Protein AF-A0A3P3Y0Z4-F1 (afdb_monomer)

pLDDT: mean 72.6, std 23.34, range [34.19, 98.25]

Secondary structure (DSSP, 8-state):
-------PPPPPTHHHHHHTTTSSS---------------------GGGHHHHHHHHHHHHHT---SSHHHHHHHHHHHHHHHHHHHHHHHTT-S------TTTTS-HHHHHHTT-----GGGSS--

Foldseek 3Di:
DDDDDDDDDDDDPVVVVVVVVPVPDDDDDDDDDDDPCPDPPPPPCPPVCPLVVVVVVVCVVLVHDDPDPVLVVLLSVQLVVLVVVQVVVVVVVDPDHDDDDNCSSDDPVRVVVVVPDDPPPPPPPDD

Sequence (127 aa):
MTVGLQARRVVPAATLVFVAVLVCAMAGVDAVAGVEAESYVMPVVDTDNAREVQFQAWMSEHGKGYPTVDEYHKRLRIFSDNVDYIERTNAAGGPTRVKLNKYADLTLGEFKAANFRMPDHRRHKQA

Radius of gyration: 29.24 Å; Cα contacts (8 Å, |Δi|>4): 39; chains: 1; bounding box: 37×31×110 Å

Nearest PDB structures (foldseek):
  3f75-assembly1_P  TM=9.514E-01  e=2.351E-04  Toxoplasma gondii RH
  4qrv-assembly1_A  TM=9.053E-01  e=2.248E-03  Carica papaya
  4qrg-assembly2_B  TM=8.369E-01  e=1.258E-03  Carica papaya
  4qrg-assembly1_A  TM=8.868E-01  e=2.728E-03  Carica papaya
  1pci-assembly1_A  TM=9.456E-01  e=8.168E-03  Carica papaya

Mean predicted aligned error: 17.46 Å

Structure (mmCIF, N/CA/C/O backbone):
data_AF-A0A3P3Y0Z4-F1
#
_entry.id   AF-A0A3P3Y0Z4-F1
#
loop_
_atom_site.group_PDB
_atom_site.id
_atom_site.type_symbol
_atom_site.label_atom_id
_atom_site.label_alt_id
_atom_site.label_comp_id
_atom_site.label_asym_id
_atom_site.label_entity_id
_atom_site.label_seq_id
_atom_site.pdbx_PDB_ins_code
_atom_site.Cartn_x
_atom_site.Cartn_y
_atom_site.Cartn_z
_atom_site.occupancy
_atom_site.B_iso_or_equiv
_atom_site.auth_seq_id
_atom_site.auth_comp_id
_atom_site.auth_asym_id
_atom_site.auth_atom_id
_atom_site.pdbx_PDB_model_num
ATOM 1 N N . MET A 1 1 ? 14.074 18.664 77.590 1.00 37.03 1 MET A N 1
ATOM 2 C CA . MET A 1 1 ? 14.289 17.690 76.500 1.00 37.03 1 MET A CA 1
ATOM 3 C C . MET A 1 1 ? 13.006 16.892 76.346 1.00 37.03 1 MET A C 1
ATOM 5 O O . MET A 1 1 ? 12.742 16.021 77.159 1.00 37.03 1 MET A O 1
ATOM 9 N N . THR A 1 2 ? 12.159 17.269 75.392 1.00 34.19 2 THR A N 1
ATOM 10 C CA . THR A 1 2 ? 10.847 16.656 75.142 1.00 34.19 2 THR A CA 1
ATOM 11 C C . THR A 1 2 ? 10.688 16.508 73.632 1.00 34.19 2 THR A C 1
ATOM 13 O O . THR A 1 2 ? 10.792 17.491 72.904 1.00 34.19 2 THR A O 1
ATOM 16 N N . VAL A 1 3 ? 10.485 15.282 73.151 1.00 42.84 3 VAL A N 1
ATOM 17 C CA . VAL A 1 3 ? 10.142 15.007 71.749 1.00 42.84 3 VAL A CA 1
ATOM 18 C C . VAL A 1 3 ? 8.635 14.782 71.695 1.00 42.84 3 VAL A C 1
ATOM 20 O O . VAL A 1 3 ? 8.121 13.872 72.340 1.00 42.84 3 VAL A O 1
ATOM 23 N N . GLY A 1 4 ? 7.934 15.655 70.968 1.00 38.78 4 GLY A N 1
ATOM 24 C CA . GLY A 1 4 ? 6.495 15.596 70.730 1.00 38.78 4 GLY A CA 1
ATOM 25 C C . GLY A 1 4 ? 6.187 15.176 69.292 1.00 38.78 4 GLY A C 1
ATOM 26 O O . GLY A 1 4 ? 6.665 15.782 68.339 1.00 38.78 4 GLY A O 1
ATOM 27 N N . LEU A 1 5 ? 5.371 14.133 69.178 1.00 47.81 5 LEU A N 1
ATOM 28 C CA . LEU A 1 5 ? 4.688 13.622 67.989 1.00 47.81 5 LEU A CA 1
ATOM 29 C C . LEU A 1 5 ? 3.885 14.737 67.284 1.00 47.81 5 LEU A C 1
ATOM 31 O O . LEU A 1 5 ? 3.113 15.388 67.979 1.00 47.81 5 LEU A O 1
ATOM 35 N N . GLN A 1 6 ? 3.960 14.915 65.953 1.00 35.31 6 GLN A N 1
ATOM 36 C CA . GLN A 1 6 ? 2.877 15.580 65.196 1.00 35.31 6 GLN A CA 1
ATOM 37 C C . GLN A 1 6 ? 2.718 15.114 63.729 1.00 35.31 6 GLN A C 1
ATOM 39 O O . GLN A 1 6 ? 3.571 15.339 62.878 1.00 35.31 6 GLN A O 1
ATOM 44 N N . ALA A 1 7 ? 1.556 14.490 63.499 1.00 39.31 7 ALA A N 1
ATOM 45 C CA . ALA A 1 7 ? 0.586 14.617 62.401 1.00 39.31 7 ALA A CA 1
ATOM 46 C C . ALA A 1 7 ? 1.031 14.765 60.924 1.00 39.31 7 ALA A C 1
ATOM 48 O O . ALA A 1 7 ? 1.545 15.792 60.484 1.00 39.31 7 ALA A O 1
ATOM 49 N N . ARG A 1 8 ? 0.629 13.773 60.110 1.00 45.50 8 ARG A N 1
ATOM 50 C CA . ARG A 1 8 ? 0.542 13.843 58.639 1.00 45.50 8 ARG A CA 1
ATOM 51 C C . ARG A 1 8 ? -0.508 14.884 58.215 1.00 45.50 8 ARG A C 1
ATOM 53 O O . ARG A 1 8 ? -1.661 14.788 58.630 1.00 45.50 8 ARG A O 1
ATOM 60 N N . ARG A 1 9 ? -0.138 15.846 57.359 1.00 47.06 9 ARG A N 1
ATOM 61 C CA . ARG A 1 9 ? -1.082 16.771 56.702 1.00 47.06 9 ARG A CA 1
ATOM 62 C C . ARG A 1 9 ? -1.607 16.158 55.400 1.00 47.06 9 ARG A C 1
ATOM 64 O O . ARG A 1 9 ? -0.826 15.711 54.567 1.00 47.06 9 ARG A O 1
ATOM 71 N N . VAL A 1 10 ? -2.928 16.154 55.244 1.00 53.09 10 VAL A N 1
ATOM 72 C CA . VAL A 1 10 ? -3.657 15.768 54.026 1.00 53.09 10 VAL A CA 1
ATOM 73 C C . VAL A 1 10 ? -3.656 16.961 53.066 1.00 53.09 10 VAL A C 1
ATOM 75 O O . VAL A 1 10 ? -4.037 18.059 53.470 1.00 53.09 10 VAL A O 1
ATOM 78 N N . VAL A 1 11 ? -3.221 16.771 51.817 1.00 44.00 11 VAL A N 1
ATOM 79 C CA . VAL A 1 11 ? -3.204 17.831 50.790 1.00 44.00 11 VAL A CA 1
ATOM 80 C C . VAL A 1 11 ? -4.402 17.632 49.840 1.00 44.00 11 VAL A C 1
ATOM 82 O O . VAL A 1 11 ? -4.618 16.510 49.382 1.00 44.00 11 VAL A O 1
ATOM 85 N N . PRO A 1 12 ? -5.225 18.664 49.566 1.00 47.19 12 PRO A N 1
ATOM 86 C CA . PRO A 1 12 ? -6.490 18.519 48.836 1.00 47.19 12 PRO A CA 1
ATOM 87 C C . PRO A 1 12 ? -6.304 18.252 47.329 1.00 47.19 12 PRO A C 1
ATOM 89 O O . PRO A 1 12 ? -5.468 18.872 46.674 1.00 47.19 12 PRO A O 1
ATOM 92 N N . ALA A 1 13 ? -7.151 17.383 46.762 1.00 53.59 13 ALA A N 1
ATOM 93 C CA . ALA A 1 13 ? -7.037 16.790 45.418 1.00 53.59 13 ALA A CA 1
ATOM 94 C C . ALA A 1 13 ? -6.913 17.771 44.227 1.00 53.59 13 ALA A C 1
ATOM 96 O O . ALA A 1 13 ? -6.399 17.394 43.178 1.00 53.59 13 ALA A O 1
ATOM 97 N N . ALA A 1 14 ? -7.299 19.041 44.375 1.00 50.66 14 ALA A N 1
ATOM 98 C CA . ALA A 1 14 ? -7.119 20.059 43.333 1.00 50.66 14 ALA A CA 1
ATOM 99 C C . ALA A 1 14 ? -5.639 20.439 43.083 1.00 50.66 14 ALA A C 1
ATOM 101 O O . ALA A 1 14 ? -5.308 20.950 42.017 1.00 50.66 14 ALA A O 1
ATOM 102 N N . THR A 1 15 ? -4.732 20.137 44.021 1.00 49.44 15 THR A N 1
ATOM 103 C CA . THR A 1 15 ? -3.274 20.296 43.833 1.00 49.44 15 THR A CA 1
ATOM 104 C C . THR A 1 15 ? -2.636 19.177 42.999 1.00 49.44 15 THR A C 1
ATOM 106 O O . THR A 1 15 ? -1.574 19.391 42.426 1.00 49.44 15 THR A O 1
ATOM 109 N N . LEU A 1 16 ? -3.292 18.019 42.848 1.00 51.09 16 LEU A N 1
ATOM 110 C CA . LEU A 1 16 ? -2.782 16.898 42.042 1.00 51.09 16 LEU A CA 1
ATOM 111 C C . LEU A 1 16 ? -3.004 17.095 40.535 1.00 51.09 16 LEU A C 1
ATOM 113 O O . LEU A 1 16 ? -2.180 16.670 39.731 1.00 51.09 16 LEU A O 1
ATOM 117 N N . VAL A 1 17 ? -4.077 17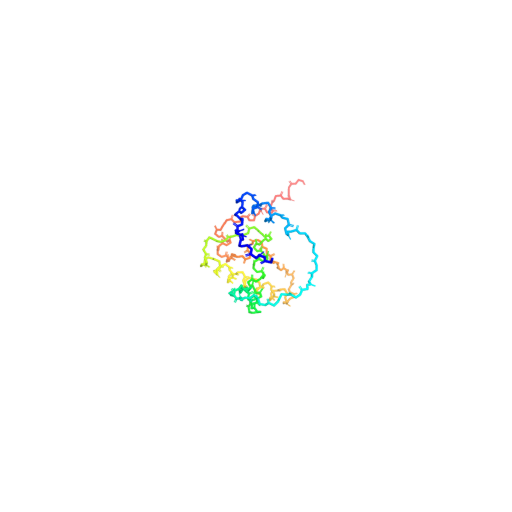.785 40.140 1.00 50.16 17 VAL A N 1
ATOM 118 C CA . VAL A 1 17 ? -4.412 17.993 38.719 1.00 50.16 17 VAL A CA 1
ATOM 119 C C . VAL A 1 17 ? -3.511 19.053 38.067 1.00 50.16 17 VAL A C 1
ATOM 121 O O . VAL A 1 17 ? -3.164 18.928 36.898 1.00 50.16 17 VAL A O 1
ATOM 124 N N . PHE A 1 18 ? -3.050 20.056 38.823 1.00 45.44 18 PHE A N 1
ATOM 125 C CA . PHE A 1 18 ? -2.144 21.095 38.309 1.00 45.44 18 PHE A CA 1
ATOM 126 C C . PHE A 1 18 ? -0.668 20.660 38.236 1.00 45.44 18 PHE A C 1
ATOM 128 O O . PHE A 1 18 ? 0.070 21.167 37.396 1.00 45.44 18 PHE A O 1
ATOM 135 N N . VAL A 1 19 ? -0.237 19.685 39.048 1.00 44.59 19 VAL A N 1
ATOM 136 C CA . VAL A 1 19 ? 1.116 19.093 38.960 1.00 44.59 19 VAL A CA 1
ATOM 137 C C . VAL A 1 19 ? 1.254 18.195 37.719 1.00 44.59 19 VAL A C 1
ATOM 139 O O . VAL A 1 19 ? 2.330 18.121 37.129 1.00 44.59 19 VAL A O 1
ATOM 142 N N . ALA A 1 20 ? 0.158 17.588 37.251 1.00 52.75 20 ALA A N 1
ATOM 143 C CA . ALA A 1 20 ? 0.152 16.712 36.077 1.00 52.75 20 ALA A CA 1
ATOM 144 C C . ALA A 1 20 ? 0.373 17.440 34.731 1.00 52.75 20 ALA A C 1
ATOM 146 O O . ALA A 1 20 ? 0.737 16.796 33.752 1.00 52.75 20 ALA A O 1
ATOM 147 N N . VAL A 1 21 ? 0.196 18.766 34.663 1.00 49.59 21 VAL A N 1
ATOM 148 C CA . VAL A 1 21 ? 0.326 19.541 33.409 1.00 49.59 21 VAL A CA 1
ATOM 149 C C . VAL A 1 21 ? 1.727 20.164 33.229 1.00 49.59 21 VAL A C 1
ATOM 151 O O . VAL A 1 21 ? 2.058 20.598 32.131 1.00 49.59 21 VAL A O 1
ATOM 154 N N . LEU A 1 22 ? 2.599 20.157 34.250 1.00 51.72 22 LEU A N 1
ATOM 155 C CA . LEU A 1 22 ? 3.890 20.878 34.225 1.00 51.72 22 LEU A CA 1
ATOM 156 C C . LEU A 1 22 ? 5.160 20.021 34.376 1.00 51.72 22 LEU A C 1
ATOM 158 O O . LEU A 1 22 ? 6.255 20.571 34.346 1.00 51.72 22 LEU A O 1
ATOM 162 N N . VAL A 1 23 ? 5.068 18.689 34.459 1.00 51.97 23 VAL A N 1
ATOM 163 C CA . VAL A 1 23 ? 6.261 17.818 34.312 1.00 51.97 23 VAL A CA 1
ATOM 164 C C . VAL A 1 23 ? 6.662 17.648 32.830 1.00 51.97 23 VAL A C 1
ATOM 166 O O . VAL A 1 23 ? 7.771 17.225 32.513 1.00 51.97 23 VAL A O 1
ATOM 169 N N . CYS A 1 24 ? 5.826 18.111 31.895 1.00 51.84 24 CYS A N 1
ATOM 170 C CA . CYS A 1 24 ? 6.254 18.468 30.543 1.00 51.84 24 CYS A CA 1
ATOM 171 C C . CYS A 1 24 ? 7.033 19.794 30.558 1.00 51.84 24 CYS A C 1
ATOM 173 O O . CYS A 1 24 ? 6.457 20.816 30.204 1.00 51.84 24 CYS A O 1
ATOM 175 N N . ALA A 1 25 ? 8.308 19.785 30.967 1.00 52.56 25 ALA A N 1
ATOM 176 C CA . ALA A 1 25 ? 9.353 20.701 30.481 1.00 52.56 25 ALA A CA 1
ATOM 177 C C . ALA A 1 25 ? 10.629 20.612 31.342 1.00 52.56 25 ALA A C 1
ATOM 179 O O . ALA A 1 25 ? 10.682 21.126 32.451 1.00 52.56 25 ALA A O 1
ATOM 180 N N . MET A 1 26 ? 11.698 20.102 30.730 1.00 56.88 26 MET A N 1
ATOM 181 C CA . MET A 1 26 ? 13.098 20.427 31.034 1.00 56.88 26 MET A CA 1
ATOM 182 C C . MET A 1 26 ? 13.709 19.855 32.324 1.00 56.88 26 MET A C 1
ATOM 184 O O . MET A 1 26 ? 13.604 20.429 33.400 1.00 56.88 26 MET A O 1
ATOM 188 N N . ALA A 1 27 ? 14.532 18.824 32.127 1.00 52.47 27 ALA A N 1
ATOM 189 C CA . ALA A 1 27 ? 15.976 18.842 32.402 1.00 52.47 27 ALA A CA 1
ATOM 190 C C . ALA A 1 27 ? 16.456 17.601 33.161 1.00 52.47 27 ALA A C 1
ATOM 192 O O . ALA A 1 27 ? 15.970 17.284 34.238 1.00 52.47 27 ALA A O 1
ATOM 193 N N . GLY A 1 28 ? 17.505 16.987 32.614 1.00 47.53 28 GLY A N 1
ATOM 194 C CA . GLY A 1 28 ? 18.471 16.233 33.404 1.00 47.53 28 GLY A CA 1
ATOM 195 C C . GLY A 1 28 ? 18.122 14.770 33.601 1.00 47.53 28 GLY A C 1
ATOM 196 O O . GLY A 1 28 ? 17.425 14.390 34.532 1.00 47.53 28 GLY A O 1
ATOM 197 N N . VAL A 1 29 ? 18.684 13.936 32.733 1.00 58.34 29 VAL A N 1
ATOM 198 C CA . VAL A 1 29 ? 18.963 12.540 33.054 1.00 58.34 29 VAL A CA 1
ATOM 199 C C . VAL A 1 29 ? 19.920 12.536 34.245 1.00 58.34 29 VAL A C 1
ATOM 201 O O . VAL A 1 29 ? 21.046 12.976 34.072 1.00 58.34 29 VAL A O 1
ATOM 204 N N . ASP A 1 30 ? 19.485 12.043 35.405 1.00 38.34 30 ASP A N 1
ATOM 205 C CA . ASP A 1 30 ? 20.360 11.475 36.435 1.00 38.34 30 ASP A CA 1
ATOM 206 C C . ASP A 1 30 ? 19.579 10.455 37.288 1.00 38.34 30 ASP A C 1
ATOM 208 O O . ASP A 1 30 ? 18.589 10.772 37.940 1.00 38.34 30 ASP A O 1
ATOM 212 N N . ALA A 1 31 ? 20.046 9.204 37.213 1.00 49.31 31 ALA A N 1
ATOM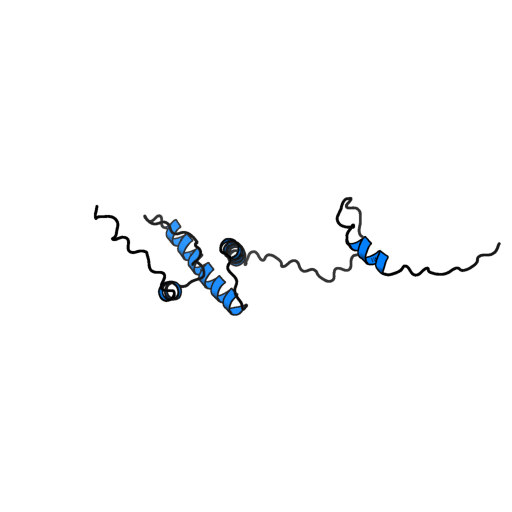 213 C CA . ALA A 1 31 ? 19.811 8.055 38.094 1.00 49.31 31 ALA A CA 1
ATOM 214 C C . ALA A 1 31 ? 18.384 7.807 38.640 1.00 49.31 31 ALA A C 1
ATOM 216 O O . ALA A 1 31 ? 18.047 8.215 39.750 1.00 49.31 31 ALA A O 1
ATOM 217 N N . VAL A 1 32 ? 17.610 6.953 37.958 1.00 41.66 32 VAL A N 1
ATOM 218 C CA . VAL A 1 32 ? 16.545 6.174 38.618 1.00 41.66 32 VAL A CA 1
ATOM 219 C C . VAL A 1 32 ? 17.008 4.737 38.847 1.00 41.66 32 VAL A C 1
ATOM 221 O O . VAL A 1 32 ? 17.086 3.919 37.932 1.00 41.66 32 VAL A O 1
ATOM 224 N N . ALA A 1 33 ? 17.334 4.441 40.104 1.00 38.88 33 ALA A N 1
ATOM 225 C CA . ALA A 1 33 ? 17.339 3.087 40.631 1.00 38.88 33 ALA A CA 1
ATOM 226 C C . ALA A 1 33 ? 15.881 2.634 40.817 1.00 38.88 33 ALA A C 1
ATOM 228 O O . ALA A 1 33 ? 15.111 3.314 41.487 1.00 38.88 33 ALA A O 1
ATOM 229 N N . GLY A 1 34 ? 15.530 1.481 40.243 1.00 43.97 34 GLY A N 1
ATOM 230 C CA . GLY A 1 34 ? 14.322 0.728 40.589 1.00 43.97 34 GLY A CA 1
ATOM 231 C C . GLY A 1 34 ? 13.008 1.292 40.049 1.00 43.97 34 GLY A C 1
ATOM 232 O O . GLY A 1 34 ? 12.231 1.879 40.794 1.00 43.97 34 GLY A O 1
ATOM 233 N N . VAL A 1 35 ? 12.713 1.019 38.776 1.00 38.97 35 VAL A N 1
ATOM 234 C CA . VAL A 1 35 ? 11.329 0.944 38.288 1.00 38.97 35 VAL A CA 1
ATOM 235 C C . VAL A 1 35 ? 11.063 -0.530 38.006 1.00 38.97 35 VAL A C 1
ATOM 237 O O . VAL A 1 35 ? 11.752 -1.126 37.177 1.00 38.97 35 VAL A O 1
ATOM 240 N N . GLU A 1 36 ? 10.127 -1.140 38.735 1.00 34.25 36 GLU A N 1
ATOM 241 C CA . GLU A 1 36 ? 9.620 -2.470 38.396 1.00 34.25 36 GLU A CA 1
ATOM 242 C C . GLU A 1 36 ? 8.903 -2.349 37.051 1.00 34.25 36 GLU A C 1
ATOM 244 O O . GLU A 1 36 ? 7.832 -1.757 36.933 1.00 34.25 36 GLU A O 1
ATOM 249 N N . ALA A 1 37 ? 9.578 -2.824 36.008 1.00 45.28 37 ALA A N 1
ATOM 250 C CA . ALA A 1 37 ? 9.078 -2.839 34.652 1.00 45.28 37 ALA A CA 1
ATOM 251 C C . ALA A 1 37 ? 7.989 -3.913 34.530 1.00 45.28 37 ALA A C 1
ATOM 253 O O . ALA A 1 37 ? 8.248 -5.017 34.053 1.00 45.28 37 ALA A O 1
ATOM 254 N N . GLU A 1 38 ? 6.758 -3.598 34.935 1.00 38.91 38 GLU A N 1
ATOM 255 C CA . GLU A 1 38 ? 5.613 -4.260 34.317 1.00 38.91 38 GLU A CA 1
ATOM 256 C C . GLU A 1 38 ? 5.625 -3.858 32.839 1.00 38.91 38 GLU A C 1
ATOM 258 O O . GLU A 1 38 ? 5.536 -2.687 32.471 1.00 38.91 38 GLU A O 1
ATOM 263 N N . SER A 1 39 ? 5.913 -4.852 32.007 1.00 42.69 39 SER A N 1
ATOM 264 C CA . SER A 1 39 ? 6.381 -4.747 30.632 1.00 42.69 39 SER A CA 1
ATOM 265 C C . SER A 1 39 ? 5.556 -3.793 29.760 1.00 42.69 39 SER A C 1
ATOM 267 O O . SER A 1 39 ? 4.561 -4.193 29.151 1.00 42.69 39 SER A O 1
ATOM 269 N N . TYR A 1 40 ? 6.027 -2.558 29.587 1.00 43.09 40 TYR A N 1
ATOM 270 C CA . TYR A 1 40 ? 5.722 -1.807 28.375 1.00 43.09 40 TYR A CA 1
ATOM 271 C C . TYR A 1 40 ? 6.519 -2.445 27.234 1.00 43.09 40 TYR A C 1
ATOM 273 O O . TYR A 1 40 ? 7.656 -2.073 26.940 1.00 43.09 40 TYR A O 1
ATOM 281 N N . VAL A 1 41 ? 5.935 -3.487 26.642 1.00 44.50 41 VAL A N 1
ATOM 282 C CA . VAL A 1 41 ? 6.416 -4.068 25.392 1.00 44.50 41 VAL A CA 1
ATOM 283 C C . VAL A 1 41 ? 6.139 -3.027 24.314 1.00 44.50 41 VAL A C 1
ATOM 285 O O . VAL A 1 41 ? 5.043 -2.962 23.762 1.00 44.50 41 VAL A O 1
ATOM 288 N N . MET A 1 42 ? 7.136 -2.196 24.009 1.00 51.88 42 MET A N 1
ATOM 289 C CA . MET A 1 42 ? 7.218 -1.638 22.663 1.00 51.88 42 MET A CA 1
ATOM 290 C C . MET A 1 42 ? 7.132 -2.831 21.713 1.00 51.88 42 MET A C 1
ATOM 292 O O . MET A 1 42 ? 7.927 -3.760 21.898 1.00 51.88 42 MET A O 1
ATOM 296 N N . PRO A 1 43 ? 6.176 -2.875 20.764 1.00 53.84 43 PRO A N 1
ATOM 297 C CA . PRO A 1 43 ? 6.122 -3.977 19.826 1.00 53.84 43 PRO A CA 1
ATOM 298 C C . PRO A 1 43 ? 7.490 -4.027 19.166 1.00 53.84 43 PRO A C 1
ATOM 300 O O . PRO A 1 43 ? 7.939 -3.045 18.569 1.00 53.84 43 PRO A O 1
ATOM 303 N N . VAL A 1 44 ? 8.186 -5.142 19.379 1.00 48.03 44 VAL A N 1
ATOM 304 C CA . VAL A 1 44 ? 9.392 -5.472 18.638 1.00 48.03 44 VAL A CA 1
ATOM 305 C C . VAL A 1 44 ? 8.988 -5.285 17.185 1.00 48.03 44 VAL A C 1
ATOM 307 O O . VAL A 1 44 ? 8.077 -5.966 16.715 1.00 48.03 44 VAL A O 1
ATOM 310 N N . VAL A 1 45 ? 9.559 -4.285 16.511 1.00 51.72 45 VAL A N 1
ATOM 311 C CA . VAL A 1 45 ? 9.386 -4.151 15.068 1.00 51.72 45 VAL A CA 1
ATOM 312 C C . VAL A 1 45 ? 10.150 -5.331 14.502 1.00 51.72 45 VAL A C 1
ATOM 314 O O . VAL A 1 45 ? 11.361 -5.267 14.306 1.00 51.72 45 VAL A O 1
ATOM 317 N N . ASP A 1 46 ? 9.449 -6.453 14.398 1.00 53.19 46 ASP A N 1
ATOM 318 C CA . ASP A 1 46 ? 9.977 -7.672 13.837 1.00 53.19 46 ASP A CA 1
ATOM 319 C C . ASP A 1 46 ? 10.385 -7.354 12.401 1.00 53.19 46 ASP A C 1
ATOM 321 O O . ASP A 1 46 ? 9.633 -6.757 11.631 1.00 53.19 46 ASP A O 1
ATOM 325 N N . THR A 1 47 ? 11.619 -7.663 12.042 1.00 50.62 47 THR A N 1
ATOM 326 C CA . THR A 1 47 ? 12.142 -7.395 10.698 1.00 50.62 47 THR A CA 1
ATOM 327 C C . THR A 1 47 ? 11.444 -8.249 9.630 1.00 50.62 47 THR A C 1
ATOM 329 O O . THR A 1 47 ? 11.548 -7.925 8.448 1.00 50.62 47 THR A O 1
ATOM 332 N N . ASP A 1 48 ? 10.660 -9.259 10.032 1.00 56.09 48 ASP A N 1
ATOM 333 C CA . ASP A 1 48 ? 9.708 -9.993 9.177 1.00 56.09 48 ASP A CA 1
ATOM 334 C C . ASP A 1 48 ? 8.481 -9.136 8.768 1.00 56.09 48 ASP A C 1
ATOM 336 O O . ASP A 1 48 ? 7.707 -9.480 7.876 1.00 56.09 48 ASP A O 1
ATOM 340 N N . ASN A 1 49 ? 8.342 -7.946 9.362 1.00 74.19 49 ASN A N 1
ATOM 341 C CA . ASN A 1 49 ? 7.218 -7.024 9.209 1.00 74.19 49 ASN A CA 1
ATOM 342 C C . ASN A 1 49 ? 7.475 -5.912 8.168 1.00 74.19 49 ASN A C 1
ATOM 344 O O . ASN A 1 49 ? 6.782 -4.896 8.146 1.00 74.19 49 ASN A O 1
ATOM 348 N N . ALA A 1 50 ? 8.479 -6.049 7.292 1.00 89.62 50 ALA A N 1
ATOM 349 C CA . ALA A 1 50 ? 8.838 -4.988 6.340 1.00 89.62 50 ALA A CA 1
ATOM 350 C C . ALA A 1 50 ? 7.674 -4.604 5.402 1.00 89.62 50 ALA A C 1
ATOM 352 O O . ALA A 1 50 ? 7.449 -3.419 5.138 1.00 89.62 50 ALA A O 1
ATOM 353 N N . ARG A 1 51 ? 6.904 -5.594 4.924 1.00 92.12 51 ARG A N 1
ATOM 354 C CA . ARG A 1 51 ? 5.714 -5.355 4.086 1.00 92.12 51 ARG A CA 1
ATOM 355 C C . ARG A 1 51 ? 4.573 -4.713 4.869 1.00 92.12 51 ARG A C 1
ATOM 357 O O . ARG A 1 51 ? 3.919 -3.821 4.340 1.00 92.12 51 ARG A O 1
ATOM 364 N N . GLU A 1 52 ? 4.389 -5.096 6.124 1.00 94.62 52 GLU A N 1
ATOM 365 C CA . GLU A 1 52 ? 3.418 -4.482 7.031 1.00 94.62 52 GLU A CA 1
ATOM 366 C C . GLU A 1 52 ? 3.750 -3.011 7.303 1.00 94.62 52 GLU A C 1
ATOM 368 O O . GLU A 1 52 ? 2.887 -2.146 7.186 1.00 94.62 52 GLU A O 1
ATOM 373 N N . VAL A 1 53 ? 5.016 -2.686 7.578 1.00 95.56 53 VAL A N 1
ATOM 374 C CA . VAL A 1 53 ? 5.457 -1.296 7.788 1.00 95.56 53 VAL A CA 1
ATOM 375 C C . VAL A 1 53 ? 5.219 -0.454 6.531 1.00 95.56 53 VAL A C 1
ATOM 377 O O . VAL A 1 53 ? 4.695 0.660 6.614 1.00 95.56 53 VAL A O 1
ATOM 380 N N . GLN A 1 54 ? 5.549 -0.989 5.350 1.00 96.06 54 GLN A N 1
ATOM 381 C CA . GLN A 1 54 ? 5.242 -0.331 4.075 1.00 96.06 54 GLN A CA 1
ATOM 382 C C . GLN A 1 54 ? 3.734 -0.148 3.878 1.00 96.06 54 GLN A C 1
ATOM 384 O O . GLN A 1 54 ? 3.300 0.909 3.417 1.00 96.06 54 GLN A O 1
ATOM 389 N N . PHE A 1 55 ? 2.935 -1.151 4.244 1.00 96.50 55 PHE A N 1
ATOM 390 C CA . PHE A 1 55 ? 1.485 -1.104 4.130 1.00 96.50 55 PHE A CA 1
ATOM 391 C C . PHE A 1 55 ? 0.877 -0.045 5.047 1.00 96.50 55 PHE A C 1
ATOM 393 O O . PHE A 1 55 ? 0.055 0.747 4.594 1.00 96.50 55 PHE A O 1
ATOM 400 N N . GLN A 1 56 ? 1.326 0.047 6.298 1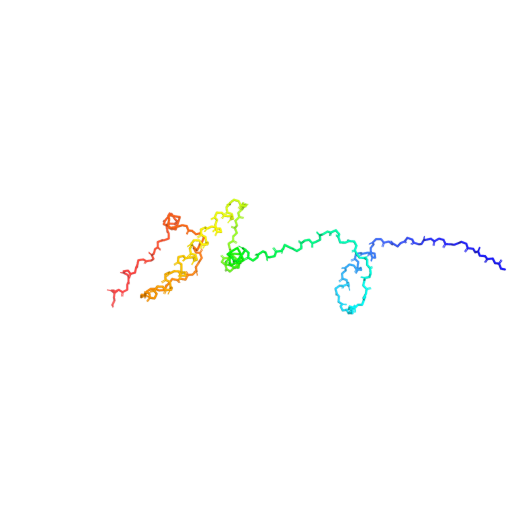.00 96.38 56 GLN A N 1
ATOM 401 C CA . GLN A 1 56 ? 0.879 1.067 7.248 1.00 96.38 56 GLN A CA 1
ATOM 402 C C . GLN A 1 56 ? 1.242 2.485 6.781 1.00 96.38 56 GLN A C 1
ATOM 404 O O . GLN A 1 56 ? 0.406 3.391 6.843 1.00 96.38 56 GLN A O 1
ATOM 409 N N . ALA A 1 57 ? 2.451 2.678 6.244 1.00 96.56 57 ALA A N 1
ATOM 410 C CA . ALA A 1 57 ? 2.857 3.955 5.656 1.00 96.56 57 ALA A CA 1
ATOM 411 C C . ALA A 1 57 ? 1.977 4.330 4.451 1.00 96.56 57 ALA A C 1
ATOM 413 O O . ALA A 1 57 ? 1.452 5.443 4.382 1.00 96.56 57 ALA A O 1
ATOM 414 N N . TRP A 1 58 ? 1.748 3.379 3.542 1.00 98.06 58 TRP A N 1
ATOM 415 C CA . TRP A 1 58 ? 0.868 3.554 2.387 1.00 98.06 58 TRP A CA 1
ATOM 416 C C . TRP A 1 58 ? -0.585 3.838 2.802 1.00 98.06 58 TRP A C 1
ATOM 418 O O . TRP A 1 58 ? -1.244 4.699 2.218 1.00 98.06 58 TRP A O 1
ATOM 428 N N . MET A 1 59 ? -1.091 3.167 3.841 1.00 97.88 59 MET A N 1
ATOM 429 C CA . MET A 1 59 ? -2.432 3.416 4.370 1.00 97.88 59 MET A CA 1
ATOM 430 C C . MET A 1 59 ? -2.579 4.851 4.868 1.00 97.88 59 MET A C 1
ATOM 432 O O . MET A 1 59 ? -3.581 5.498 4.563 1.00 97.88 59 MET A O 1
ATOM 436 N N . SER A 1 60 ? -1.577 5.344 5.599 1.00 96.56 60 SER A N 1
ATOM 437 C CA . SER A 1 60 ? -1.533 6.721 6.089 1.00 96.56 60 SER A CA 1
ATOM 438 C C . SER A 1 60 ? -1.516 7.727 4.933 1.00 96.56 60 SER A C 1
ATOM 440 O O . SER A 1 60 ? -2.335 8.646 4.904 1.00 96.56 60 SER A O 1
ATOM 442 N N . GLU A 1 61 ? -0.670 7.504 3.919 1.00 97.31 61 GLU A N 1
ATOM 443 C CA . GLU A 1 61 ? -0.577 8.364 2.728 1.00 97.31 61 GLU A CA 1
ATOM 444 C C . GLU A 1 61 ? -1.900 8.435 1.943 1.00 97.31 61 GLU A C 1
ATOM 446 O O . GLU A 1 61 ? -2.271 9.488 1.420 1.00 97.31 61 GLU A O 1
ATOM 451 N N . HIS A 1 62 ? -2.634 7.323 1.864 1.00 96.00 62 HIS A N 1
ATOM 452 C CA . HIS A 1 62 ? -3.852 7.214 1.059 1.00 96.00 62 HIS A CA 1
ATOM 453 C C . HIS A 1 62 ? -5.161 7.294 1.857 1.00 96.00 62 HIS A C 1
ATOM 455 O O . HIS A 1 62 ? -6.232 7.122 1.266 1.00 96.00 62 HIS A O 1
ATOM 461 N N . GLY A 1 63 ? -5.101 7.559 3.166 1.00 96.62 63 GLY A N 1
ATOM 462 C CA . GLY A 1 63 ? -6.280 7.669 4.031 1.00 96.62 63 GLY A CA 1
ATOM 463 C C . GLY A 1 63 ? -7.097 6.376 4.114 1.00 96.62 63 GLY A C 1
ATOM 464 O O . GLY A 1 63 ? -8.328 6.414 4.087 1.00 96.62 63 GLY A O 1
ATOM 465 N N . LYS A 1 64 ? -6.425 5.223 4.148 1.00 96.62 64 LYS A N 1
ATOM 466 C CA . LYS A 1 64 ? -7.056 3.898 4.201 1.00 96.62 64 LYS A CA 1
ATOM 467 C C . LYS A 1 64 ? -7.196 3.424 5.645 1.00 96.62 64 LYS A C 1
ATOM 469 O O . LYS A 1 64 ? -6.292 3.591 6.456 1.00 96.62 64 LYS A O 1
ATOM 474 N N . GLY A 1 65 ? -8.312 2.767 5.938 1.00 94.88 65 GLY A N 1
ATOM 475 C CA . GLY A 1 65 ? -8.571 2.102 7.211 1.00 94.88 65 GLY A CA 1
ATOM 476 C C . GLY A 1 65 ? -9.471 0.892 6.995 1.00 94.88 65 GLY A C 1
ATOM 477 O O . GLY A 1 65 ? -10.305 0.899 6.087 1.00 94.88 65 GLY A O 1
ATOM 478 N N . TYR A 1 66 ? -9.296 -0.143 7.817 1.00 95.62 66 TYR A N 1
ATOM 479 C CA . TYR A 1 66 ? -10.042 -1.396 7.707 1.00 95.62 66 TYR A CA 1
ATOM 480 C C . TYR A 1 66 ? -10.762 -1.695 9.028 1.00 95.62 66 TYR A C 1
ATOM 482 O O . TYR A 1 66 ? -10.161 -1.541 10.089 1.00 95.62 66 TYR A O 1
ATOM 490 N N . PRO A 1 67 ? -12.046 -2.094 8.987 1.00 91.56 67 PRO A N 1
ATOM 491 C CA . PRO A 1 67 ? -12.885 -2.200 10.182 1.00 91.56 67 PRO A CA 1
ATOM 492 C C . PRO A 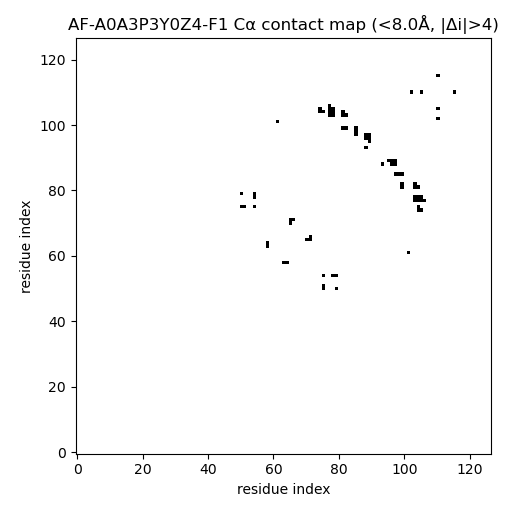1 67 ? -12.606 -3.448 11.028 1.00 91.56 67 PRO A C 1
ATOM 494 O O . PRO A 1 67 ? -13.015 -3.503 12.184 1.00 91.56 67 PRO A O 1
ATOM 497 N N . THR A 1 68 ? -11.955 -4.463 10.459 1.00 92.81 68 THR A N 1
ATOM 498 C CA . THR A 1 68 ? -11.693 -5.747 11.119 1.00 92.81 68 THR A CA 1
ATOM 499 C C . THR A 1 68 ? -10.258 -6.196 10.872 1.00 92.81 68 THR A C 1
ATOM 501 O O . THR A 1 68 ? -9.661 -5.868 9.845 1.00 92.81 68 THR A O 1
ATOM 504 N N . VAL A 1 69 ? -9.718 -6.984 11.805 1.00 92.44 69 VAL A N 1
ATOM 505 C CA . VAL A 1 69 ? -8.375 -7.580 11.691 1.00 92.44 69 VAL A CA 1
ATOM 506 C C . VAL A 1 69 ? -8.290 -8.519 10.482 1.00 92.44 69 VAL A C 1
ATOM 508 O O . VAL A 1 69 ? -7.293 -8.523 9.767 1.00 92.44 69 VAL A O 1
ATOM 511 N N . ASP A 1 70 ? -9.361 -9.260 10.191 1.00 93.75 70 ASP A N 1
ATOM 512 C CA . ASP A 1 70 ? -9.404 -10.155 9.030 1.00 93.75 70 ASP A CA 1
ATOM 513 C C . ASP A 1 70 ? -9.323 -9.388 7.705 1.00 93.75 70 ASP A C 1
ATOM 515 O O . ASP A 1 70 ? -8.573 -9.773 6.805 1.00 93.75 70 ASP A O 1
ATOM 519 N N . GLU A 1 71 ? -10.053 -8.273 7.584 1.00 95.38 71 GLU A N 1
ATOM 520 C CA . GLU A 1 71 ? -9.974 -7.423 6.393 1.00 95.38 71 GLU A CA 1
ATOM 521 C C . GLU A 1 71 ? -8.599 -6.753 6.301 1.00 95.38 71 GLU A C 1
ATOM 523 O O . GLU A 1 71 ? -8.033 -6.688 5.212 1.00 95.38 71 GLU A O 1
ATOM 528 N N . TYR A 1 72 ? -8.019 -6.334 7.430 1.00 96.31 72 TYR A N 1
ATOM 529 C CA . TYR A 1 72 ? -6.658 -5.801 7.479 1.00 96.31 72 TYR A CA 1
ATOM 530 C C . TYR A 1 72 ? -5.639 -6.794 6.899 1.00 96.31 72 TYR A C 1
ATOM 532 O O . TYR A 1 72 ? -4.949 -6.474 5.930 1.00 96.31 72 TYR A O 1
ATOM 540 N N . HIS A 1 73 ? -5.597 -8.027 7.414 1.00 95.94 73 HIS A N 1
ATOM 541 C CA . HIS A 1 73 ? -4.661 -9.051 6.939 1.00 95.94 73 HIS A CA 1
ATOM 542 C C . HIS A 1 73 ? -4.916 -9.460 5.485 1.00 95.94 73 HIS A C 1
ATOM 544 O O . HIS A 1 73 ? -3.972 -9.707 4.727 1.00 95.94 73 HIS A O 1
ATOM 550 N N . LYS A 1 74 ? -6.183 -9.514 5.060 1.00 97.38 74 LYS A N 1
ATOM 551 C CA . LYS A 1 74 ? -6.531 -9.755 3.655 1.00 97.38 74 LYS A CA 1
ATOM 552 C C . LYS A 1 74 ? -5.950 -8.663 2.754 1.00 97.38 74 LYS A C 1
ATOM 554 O O . LYS A 1 74 ? -5.366 -8.973 1.715 1.00 97.38 74 LYS A O 1
ATOM 559 N N . ARG A 1 75 ? -6.100 -7.397 3.143 1.00 98.25 75 ARG A N 1
ATOM 560 C CA . ARG A 1 75 ? -5.645 -6.239 2.361 1.00 98.25 75 ARG A CA 1
ATOM 561 C C . ARG A 1 75 ? -4.127 -6.118 2.361 1.00 98.25 75 ARG A C 1
ATOM 563 O O . ARG A 1 75 ? -3.567 -5.859 1.300 1.00 98.25 75 ARG A O 1
ATOM 570 N N . LEU A 1 76 ? -3.471 -6.419 3.481 1.00 97.00 76 LEU A N 1
ATOM 571 C CA . LEU A 1 76 ? -2.015 -6.544 3.572 1.00 97.00 76 LEU A CA 1
ATOM 572 C C . LEU A 1 76 ? -1.470 -7.590 2.592 1.00 97.00 76 LEU A C 1
ATOM 574 O O . LEU A 1 76 ? -0.472 -7.345 1.910 1.00 97.00 76 LEU A O 1
ATOM 578 N N . ARG A 1 77 ? -2.122 -8.756 2.497 1.00 97.44 77 ARG A N 1
ATOM 579 C CA . ARG A 1 77 ? -1.703 -9.818 1.572 1.00 97.44 77 ARG A CA 1
ATOM 580 C C . ARG A 1 77 ? -1.791 -9.358 0.119 1.00 97.44 77 ARG A C 1
ATOM 582 O O . ARG A 1 77 ? -0.812 -9.458 -0.608 1.00 97.44 77 ARG A O 1
ATOM 589 N N . ILE A 1 78 ? -2.933 -8.790 -0.272 1.00 98.00 78 ILE A N 1
ATOM 590 C CA . ILE A 1 78 ? -3.143 -8.258 -1.628 1.00 98.00 78 ILE A CA 1
ATOM 591 C C . ILE A 1 78 ? -2.129 -7.151 -1.942 1.00 98.00 78 ILE A C 1
ATOM 593 O O . ILE A 1 78 ? -1.559 -7.114 -3.031 1.00 98.00 78 ILE A O 1
ATOM 597 N N . PHE A 1 79 ? -1.889 -6.261 -0.980 1.00 97.69 79 PHE A N 1
ATOM 598 C CA . PHE A 1 79 ? -0.887 -5.213 -1.093 1.00 97.69 79 PHE A CA 1
ATOM 599 C C . PHE A 1 79 ? 0.511 -5.781 -1.330 1.00 97.69 79 PHE A C 1
ATOM 601 O O . PHE A 1 79 ? 1.183 -5.353 -2.267 1.00 97.69 79 PHE A O 1
ATOM 608 N N . SER A 1 80 ? 0.922 -6.774 -0.543 1.00 96.75 80 SER A N 1
ATOM 609 C CA . SER A 1 80 ? 2.226 -7.431 -0.686 1.00 96.75 80 SER A CA 1
ATOM 610 C C . SER A 1 80 ? 2.385 -8.065 -2.071 1.00 96.75 80 SER A C 1
ATOM 612 O O . SER A 1 80 ? 3.371 -7.788 -2.754 1.00 96.75 80 SER A O 1
ATOM 614 N N . ASP A 1 81 ? 1.371 -8.799 -2.542 1.00 96.88 81 ASP A N 1
ATOM 615 C CA . ASP A 1 81 ? 1.365 -9.404 -3.881 1.00 96.88 81 ASP A CA 1
ATOM 616 C C . ASP A 1 81 ? 1.496 -8.343 -4.994 1.00 96.88 81 ASP A C 1
ATOM 618 O O . ASP A 1 81 ? 2.211 -8.530 -5.987 1.00 96.88 81 ASP A O 1
ATOM 622 N N . ASN A 1 82 ? 0.822 -7.200 -4.833 1.00 97.56 82 ASN A N 1
ATOM 623 C CA . ASN A 1 82 ? 0.880 -6.089 -5.781 1.00 97.56 82 ASN A CA 1
ATOM 624 C C . ASN A 1 82 ? 2.243 -5.376 -5.766 1.00 97.56 82 ASN A C 1
ATOM 626 O O . ASN A 1 82 ? 2.721 -4.966 -6.829 1.00 97.56 82 ASN A O 1
ATOM 630 N N . VAL A 1 83 ? 2.895 -5.246 -4.607 1.00 96.75 83 VAL A N 1
ATOM 631 C CA . VAL A 1 83 ? 4.257 -4.697 -4.528 1.00 96.75 83 VAL A CA 1
ATOM 632 C C . VAL A 1 83 ? 5.254 -5.639 -5.209 1.00 96.75 83 VAL A C 1
ATOM 634 O O . VAL A 1 83 ? 6.035 -5.181 -6.044 1.00 96.75 83 VAL A O 1
ATOM 637 N N . ASP A 1 84 ? 5.165 -6.949 -4.967 1.00 96.06 84 ASP A N 1
ATOM 638 C CA . ASP A 1 84 ? 6.008 -7.949 -5.638 1.00 96.06 84 ASP A CA 1
ATOM 639 C C . ASP A 1 84 ? 5.807 -7.937 -7.163 1.00 96.06 84 ASP A C 1
ATOM 641 O O . ASP A 1 84 ? 6.741 -8.141 -7.947 1.00 96.06 84 ASP A O 1
ATOM 645 N N . TYR A 1 85 ? 4.576 -7.705 -7.627 1.00 95.50 85 TYR A N 1
ATOM 646 C CA . TYR A 1 85 ? 4.293 -7.504 -9.048 1.00 95.50 85 TYR A CA 1
ATOM 647 C C . TYR A 1 85 ? 4.981 -6.244 -9.596 1.00 95.50 85 TYR A C 1
ATOM 649 O O . TYR A 1 85 ? 5.589 -6.298 -10.670 1.00 95.50 85 TYR A O 1
ATOM 657 N N . ILE A 1 86 ? 4.918 -5.126 -8.870 1.00 95.62 86 ILE A N 1
ATOM 658 C CA . ILE A 1 86 ? 5.556 -3.862 -9.262 1.00 95.62 86 ILE A CA 1
ATOM 659 C C . ILE A 1 86 ? 7.076 -4.018 -9.346 1.00 95.62 86 ILE A C 1
ATOM 661 O O . ILE A 1 86 ? 7.674 -3.623 -10.350 1.00 95.62 86 ILE A O 1
ATOM 665 N N . GLU A 1 87 ? 7.693 -4.607 -8.322 1.00 95.44 87 GLU A N 1
ATOM 666 C CA . GLU A 1 87 ? 9.139 -4.824 -8.249 1.00 95.44 87 GLU A CA 1
ATOM 667 C C . GLU A 1 87 ? 9.616 -5.703 -9.411 1.00 95.44 87 GLU A C 1
ATOM 669 O O . GLU A 1 87 ? 10.504 -5.293 -10.163 1.00 95.44 87 GLU A O 1
ATOM 674 N N . ARG A 1 88 ? 8.960 -6.849 -9.648 1.00 95.62 88 ARG A N 1
ATOM 675 C CA . ARG A 1 88 ? 9.288 -7.738 -10.778 1.00 95.62 88 ARG A CA 1
ATOM 676 C C . ARG A 1 88 ? 9.102 -7.059 -12.134 1.00 95.62 88 ARG A C 1
ATOM 678 O O . ARG A 1 88 ? 9.965 -7.178 -13.002 1.00 95.62 88 ARG A O 1
ATOM 685 N N . THR A 1 89 ? 8.003 -6.329 -12.319 1.00 94.81 89 THR A N 1
ATOM 686 C CA . THR A 1 89 ? 7.695 -5.662 -13.596 1.00 94.81 89 THR A CA 1
ATOM 687 C C . THR A 1 89 ? 8.701 -4.557 -13.908 1.00 94.81 89 THR A C 1
ATOM 689 O O . THR A 1 89 ? 9.175 -4.447 -15.038 1.00 94.81 89 THR A O 1
ATOM 692 N N . ASN A 1 90 ? 9.069 -3.754 -12.909 1.00 94.62 90 ASN A N 1
ATOM 693 C CA . ASN A 1 90 ? 10.035 -2.676 -13.096 1.00 94.62 90 ASN A CA 1
ATOM 694 C C . ASN A 1 90 ? 11.469 -3.203 -13.255 1.00 94.62 90 ASN A C 1
ATOM 696 O O . ASN A 1 90 ? 12.230 -2.630 -14.038 1.00 94.62 90 ASN A O 1
ATOM 700 N N . ALA A 1 91 ? 11.825 -4.299 -12.576 1.00 95.25 91 ALA A N 1
ATOM 701 C CA . ALA A 1 91 ? 13.123 -4.957 -12.726 1.00 95.25 91 ALA A CA 1
ATOM 702 C C . ALA A 1 91 ? 13.311 -5.587 -14.117 1.00 95.25 91 ALA A C 1
ATOM 704 O O . ALA A 1 91 ? 14.422 -5.588 -14.640 1.00 95.25 91 ALA A O 1
ATOM 705 N N . ALA A 1 92 ? 12.232 -6.057 -14.754 1.00 92.88 92 ALA A N 1
ATOM 706 C CA . ALA A 1 92 ? 12.274 -6.621 -16.105 1.00 92.88 92 ALA A CA 1
ATOM 707 C C . ALA A 1 92 ? 12.641 -5.598 -17.203 1.00 92.88 92 ALA A C 1
ATOM 709 O O . ALA A 1 92 ? 12.874 -5.987 -18.345 1.00 92.88 92 ALA A O 1
ATOM 710 N N . GLY A 1 93 ? 12.686 -4.295 -16.893 1.00 89.56 93 GLY A N 1
ATOM 711 C CA . GLY A 1 93 ? 13.189 -3.272 -17.816 1.00 89.56 93 GLY A CA 1
ATOM 712 C C . GLY A 1 93 ? 12.310 -3.017 -19.046 1.00 89.56 93 GLY A C 1
ATOM 713 O O . GLY A 1 93 ? 12.779 -2.423 -20.014 1.00 89.56 93 GLY A O 1
ATOM 714 N N . GLY A 1 94 ? 11.044 -3.444 -19.019 1.00 89.94 94 GLY A N 1
ATOM 715 C CA . GLY A 1 94 ? 10.100 -3.239 -20.117 1.00 89.94 94 GLY A CA 1
ATOM 716 C C . GLY A 1 94 ? 9.769 -1.760 -20.392 1.00 89.94 94 GLY A C 1
ATOM 717 O O . GLY A 1 94 ? 10.111 -0.872 -19.603 1.00 89.94 94 GLY A O 1
ATOM 718 N N . PRO A 1 95 ? 9.046 -1.474 -21.493 1.00 89.75 95 PRO A N 1
ATOM 719 C CA . PRO A 1 95 ? 8.700 -0.109 -21.909 1.00 89.75 95 PRO A CA 1
ATOM 720 C C . PRO A 1 95 ? 7.706 0.587 -20.967 1.00 89.75 95 PRO A C 1
ATOM 722 O O . PRO A 1 95 ? 7.489 1.792 -21.073 1.00 89.75 95 PRO A O 1
ATOM 725 N N . THR A 1 96 ? 7.076 -0.155 -20.055 1.00 87.25 96 THR A N 1
ATOM 726 C CA . THR A 1 96 ? 6.087 0.362 -19.108 1.00 87.25 96 THR A CA 1
ATOM 727 C C . THR A 1 96 ? 6.626 0.283 -17.687 1.00 87.25 96 THR A C 1
ATOM 729 O O . THR A 1 96 ? 7.160 -0.741 -17.270 1.00 87.25 96 THR A O 1
ATOM 732 N N . ARG A 1 97 ? 6.452 1.371 -16.932 1.00 91.50 97 ARG A N 1
ATOM 733 C CA . ARG A 1 97 ? 6.714 1.434 -15.491 1.00 91.50 97 ARG A CA 1
ATOM 734 C C . ARG A 1 97 ? 5.391 1.405 -14.741 1.00 91.50 97 ARG A C 1
ATOM 736 O O . ARG A 1 97 ? 4.467 2.139 -15.093 1.00 91.50 97 ARG A O 1
ATOM 743 N N . VAL A 1 98 ? 5.319 0.598 -13.693 1.00 92.88 98 VAL A N 1
ATOM 744 C CA . VAL A 1 98 ? 4.175 0.554 -12.773 1.00 92.88 98 VAL A CA 1
ATOM 745 C C . VAL A 1 98 ? 4.591 1.104 -11.412 1.00 92.88 98 VAL A C 1
ATOM 747 O O . VAL A 1 98 ? 5.745 0.976 -11.008 1.00 92.88 98 VAL A O 1
ATOM 750 N N . LYS A 1 99 ? 3.667 1.761 -10.708 1.00 94.19 99 LYS A N 1
ATOM 751 C CA . LYS A 1 99 ? 3.913 2.368 -9.393 1.00 94.19 99 LYS A CA 1
ATOM 752 C C . LYS A 1 99 ? 2.820 1.948 -8.417 1.00 94.19 99 LYS A C 1
ATOM 754 O O . LYS A 1 99 ? 1.666 1.780 -8.811 1.00 94.19 99 LYS A O 1
ATOM 759 N N . LEU A 1 100 ? 3.195 1.859 -7.145 1.00 94.88 100 LEU A N 1
ATOM 760 C CA . LEU A 1 100 ? 2.270 1.750 -6.028 1.00 94.88 100 LEU A CA 1
ATOM 761 C C . LEU A 1 100 ? 1.310 2.952 -6.015 1.00 94.88 100 LEU A C 1
ATOM 763 O O . LEU A 1 100 ? 1.740 4.104 -6.101 1.00 94.88 100 LEU A O 1
ATOM 767 N N . ASN A 1 101 ? 0.007 2.683 -5.975 1.00 95.38 101 ASN A N 1
ATOM 768 C CA . ASN A 1 101 ? -1.045 3.696 -6.071 1.00 95.38 101 ASN A CA 1
ATOM 769 C C . ASN A 1 101 ? -2.162 3.424 -5.044 1.00 95.38 101 ASN A C 1
ATOM 771 O O . ASN A 1 101 ? -2.109 2.435 -4.319 1.00 95.38 101 ASN A O 1
ATOM 775 N N . LYS A 1 102 ? -3.205 4.265 -5.010 1.00 95.56 102 LYS A N 1
ATOM 776 C CA . LYS A 1 102 ? -4.342 4.157 -4.066 1.00 95.56 102 LYS A CA 1
ATOM 777 C C . LYS A 1 102 ? -5.210 2.888 -4.190 1.00 95.56 102 LYS A C 1
ATOM 779 O O . LYS A 1 102 ? -6.152 2.718 -3.417 1.00 95.56 102 LYS A O 1
ATOM 784 N N . TYR A 1 103 ? -4.931 2.042 -5.178 1.00 95.81 103 TYR A N 1
ATOM 785 C CA . TYR A 1 103 ? -5.618 0.780 -5.458 1.00 95.81 103 TYR A CA 1
ATOM 786 C C . TYR A 1 103 ? -4.736 -0.442 -5.184 1.00 95.81 103 TYR A C 1
ATOM 788 O O . TYR A 1 103 ? -5.102 -1.550 -5.563 1.00 95.81 103 TYR A O 1
ATOM 796 N N . ALA A 1 104 ? -3.572 -0.255 -4.555 1.00 96.81 104 ALA A N 1
ATOM 797 C CA . ALA A 1 104 ? -2.638 -1.337 -4.262 1.00 96.81 104 ALA A CA 1
ATOM 798 C C . ALA A 1 104 ? -3.204 -2.401 -3.304 1.00 96.81 104 ALA A C 1
ATOM 800 O O . ALA A 1 104 ? -2.680 -3.503 -3.259 1.00 96.81 104 ALA A O 1
ATOM 801 N N . ASP A 1 105 ? -4.286 -2.116 -2.584 1.00 97.56 105 ASP A N 1
ATOM 802 C CA . ASP A 1 105 ? -5.008 -3.048 -1.709 1.00 97.56 105 ASP A CA 1
ATOM 803 C C . ASP A 1 105 ? -6.117 -3.849 -2.419 1.00 97.56 105 ASP A C 1
ATOM 805 O O . ASP A 1 105 ? -6.848 -4.609 -1.774 1.00 97.56 105 ASP A O 1
ATOM 8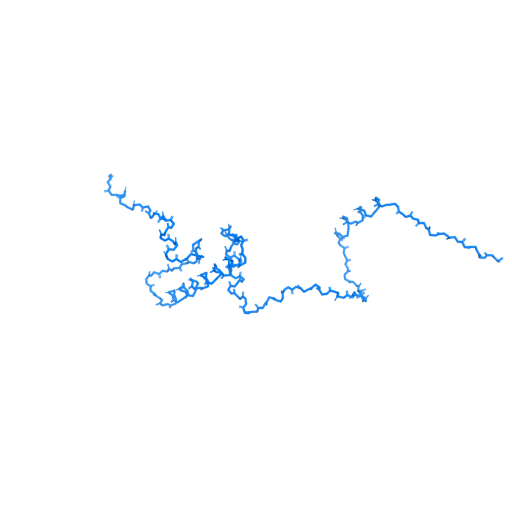09 N N . LEU A 1 106 ? -6.289 -3.665 -3.733 1.00 97.12 106 LEU A N 1
ATOM 810 C CA . LEU A 1 106 ? -7.336 -4.314 -4.518 1.00 97.12 106 LEU A CA 1
ATOM 811 C C . LEU A 1 106 ? -6.769 -5.392 -5.438 1.00 97.12 106 LEU A C 1
ATOM 813 O O . LEU A 1 106 ? -5.727 -5.232 -6.077 1.00 97.12 106 LEU A O 1
ATOM 817 N N . THR A 1 107 ? -7.525 -6.474 -5.578 1.00 95.94 107 THR A N 1
ATOM 818 C CA . THR A 1 107 ? -7.333 -7.425 -6.676 1.00 95.94 107 THR A CA 1
ATOM 819 C C . THR A 1 107 ? -7.816 -6.825 -7.999 1.00 95.94 107 THR A C 1
ATOM 821 O O . THR A 1 107 ? -8.650 -5.916 -8.031 1.00 95.94 107 THR A O 1
ATOM 824 N N . LEU A 1 108 ? -7.376 -7.386 -9.130 1.00 91.69 108 LEU A N 1
ATOM 825 C CA . LEU A 1 108 ? -7.874 -6.969 -10.447 1.00 91.69 108 LEU A CA 1
ATOM 826 C C . LEU A 1 108 ? -9.401 -7.132 -10.578 1.00 91.69 108 LEU A C 1
ATOM 828 O O . LEU A 1 108 ? -10.053 -6.326 -11.242 1.00 91.69 108 LEU A O 1
ATOM 832 N N . GLY A 1 109 ? -9.968 -8.172 -9.957 1.00 93.62 109 GLY A N 1
ATOM 833 C CA . GLY A 1 109 ? -11.411 -8.413 -9.939 1.00 93.62 109 GLY A CA 1
ATOM 834 C C . GLY A 1 109 ? -12.163 -7.321 -9.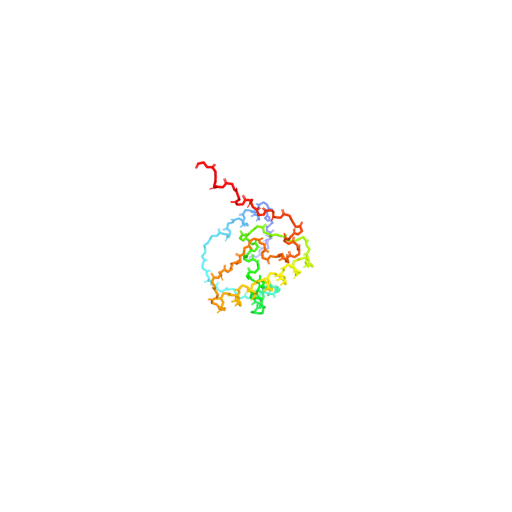181 1.00 93.62 109 GLY A C 1
ATOM 835 O O . GLY A 1 109 ? -13.104 -6.745 -9.722 1.00 93.62 109 GLY A O 1
ATOM 836 N N . GLU A 1 110 ? -11.698 -6.975 -7.980 1.00 93.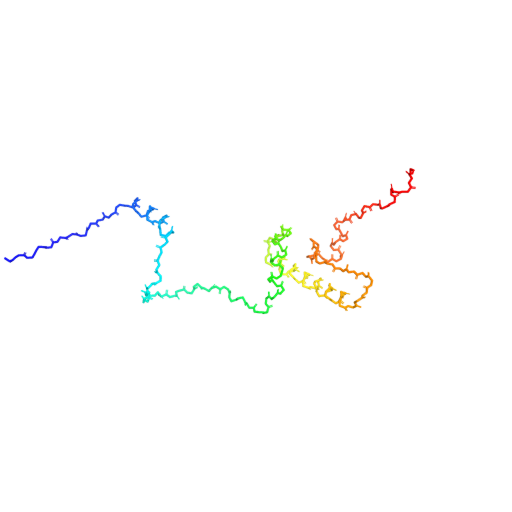44 110 GLU A N 1
ATOM 837 C CA . GLU A 1 110 ? -12.267 -5.885 -7.176 1.00 93.44 110 GLU A CA 1
ATOM 838 C C . GLU A 1 110 ? -12.116 -4.527 -7.875 1.00 93.44 110 GLU A C 1
ATOM 840 O O . GLU A 1 110 ? -13.073 -3.757 -7.941 1.00 93.44 110 GLU A O 1
ATOM 845 N N . PHE A 1 111 ? -10.951 -4.258 -8.473 1.00 91.31 111 PHE A N 1
ATOM 846 C CA . PHE A 1 111 ? -10.707 -3.029 -9.228 1.00 91.31 111 PHE A CA 1
ATOM 847 C C . PHE A 1 111 ? -11.684 -2.870 -10.405 1.00 91.31 111 PHE A C 1
ATOM 849 O O . PHE A 1 111 ? -12.225 -1.785 -10.625 1.00 91.31 111 PHE A O 1
ATOM 856 N N . LYS A 1 112 ? -11.961 -3.954 -11.143 1.00 89.25 112 LYS A N 1
ATOM 857 C CA . LYS A 1 112 ? -12.946 -3.958 -12.239 1.00 89.25 112 LYS A CA 1
ATOM 858 C C . LYS A 1 112 ? -14.382 -3.833 -11.728 1.00 89.25 112 LYS A C 1
ATOM 860 O O . LYS A 1 112 ? -15.168 -3.089 -12.314 1.00 89.25 112 LYS A O 1
ATOM 865 N N . ALA A 1 113 ? -14.720 -4.535 -10.646 1.00 90.12 113 ALA A N 1
ATOM 866 C CA . ALA A 1 113 ? -16.054 -4.514 -10.046 1.00 90.12 113 ALA A CA 1
ATOM 867 C C . ALA A 1 113 ? -16.430 -3.128 -9.503 1.00 90.12 113 ALA A C 1
ATOM 869 O O . ALA A 1 113 ? -17.591 -2.733 -9.579 1.00 90.12 113 ALA A O 1
ATOM 870 N N . ALA A 1 114 ? -15.445 -2.351 -9.045 1.00 81.19 114 ALA A N 1
ATOM 871 C CA . ALA A 1 114 ? -15.637 -0.976 -8.591 1.00 81.19 114 ALA A CA 1
ATOM 872 C C . ALA A 1 114 ? -16.032 0.016 -9.711 1.00 81.19 114 ALA A C 1
ATOM 874 O O . ALA A 1 114 ? -16.231 1.197 -9.432 1.00 81.19 114 ALA A O 1
ATOM 875 N N . ASN A 1 115 ? -16.164 -0.436 -10.970 1.00 65.38 115 ASN A N 1
ATOM 876 C CA . ASN A 1 115 ? -16.581 0.369 -12.123 1.00 65.38 115 ASN A CA 1
ATOM 877 C C . ASN A 1 115 ? -15.771 1.675 -12.257 1.00 65.38 115 ASN A C 1
ATOM 879 O O . ASN A 1 115 ? -16.321 2.725 -12.601 1.00 65.38 115 ASN A O 1
ATOM 883 N N . PHE A 1 116 ? -14.455 1.614 -11.995 1.00 66.31 116 PHE A N 1
ATOM 884 C CA . PHE A 1 116 ? -13.519 2.693 -12.313 1.00 66.31 116 PHE A CA 1
ATOM 885 C C . PHE A 1 116 ? -13.464 2.852 -13.835 1.00 66.31 116 PHE A C 1
ATOM 887 O O . PHE A 1 116 ? -12.632 2.266 -14.527 1.00 66.31 116 PHE A O 1
ATOM 894 N N . ARG A 1 117 ? -14.415 3.609 -14.381 1.00 64.69 117 ARG A N 1
ATOM 895 C CA . ARG A 1 117 ? -14.462 3.939 -15.800 1.00 64.69 117 ARG A CA 1
ATOM 896 C C . ARG A 1 117 ? -13.262 4.824 -16.113 1.00 64.69 117 ARG A C 1
ATOM 898 O O . ARG A 1 117 ? -13.194 5.964 -15.661 1.00 64.69 117 ARG A O 1
ATOM 905 N N . MET A 1 118 ? -12.325 4.285 -16.892 1.00 57.28 118 MET A N 1
ATOM 906 C CA . MET A 1 118 ? -11.343 5.094 -17.612 1.00 57.28 118 MET A CA 1
ATOM 907 C C . MET A 1 118 ? -12.112 6.186 -18.375 1.00 57.28 118 MET A C 1
ATOM 909 O O . MET A 1 118 ? -13.081 5.851 -19.067 1.00 57.28 118 MET A O 1
ATOM 913 N N . PRO A 1 119 ? -11.749 7.474 -18.242 1.00 57.00 119 PRO A N 1
ATOM 914 C CA . PRO A 1 119 ? -12.338 8.526 -19.059 1.00 57.00 119 PRO A CA 1
ATOM 915 C C . PRO A 1 119 ? -12.188 8.157 -20.537 1.00 57.00 119 PRO A C 1
ATOM 917 O O . PRO A 1 119 ? -11.107 7.762 -20.962 1.00 57.00 119 PRO A O 1
ATOM 920 N N . ASP A 1 120 ? -13.259 8.264 -21.323 1.00 58.34 120 ASP A N 1
ATOM 921 C CA . ASP A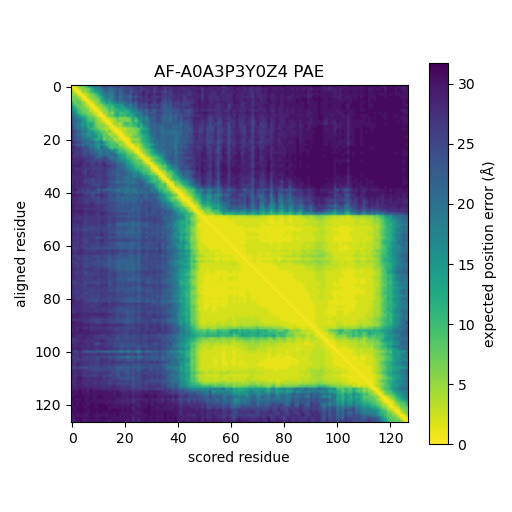 1 120 ? -13.201 8.009 -22.764 1.00 58.34 120 ASP A CA 1
ATOM 922 C C . ASP A 1 120 ? -12.235 9.009 -23.420 1.00 58.34 120 ASP A C 1
ATOM 924 O O . ASP A 1 120 ? -12.553 10.185 -23.595 1.00 58.34 120 ASP A O 1
ATOM 928 N N . HIS A 1 121 ? -11.033 8.552 -23.777 1.00 62.50 121 HIS A N 1
ATOM 929 C CA . HIS A 1 121 ? -9.995 9.381 -24.398 1.00 62.50 121 HIS A CA 1
ATOM 930 C C . HIS A 1 121 ? -10.349 9.817 -25.839 1.00 62.50 121 HIS A C 1
ATOM 932 O O . HIS A 1 121 ? -9.560 10.498 -26.493 1.00 62.50 121 HIS A O 1
ATOM 938 N N . ARG A 1 122 ? -11.536 9.463 -26.358 1.00 62.12 122 ARG A N 1
ATOM 939 C CA . ARG A 1 122 ? -11.993 9.765 -27.727 1.00 62.12 122 ARG A CA 1
ATOM 940 C C . ARG A 1 122 ? -12.609 11.159 -27.933 1.00 62.12 122 ARG A C 1
ATOM 942 O O . ARG A 1 122 ? -13.273 11.371 -28.941 1.00 62.12 122 ARG A O 1
ATOM 949 N N . ARG A 1 123 ? -12.389 12.132 -27.039 1.00 54.88 123 ARG A N 1
ATOM 950 C CA . ARG A 1 123 ? -12.968 13.494 -27.166 1.00 54.88 123 ARG A CA 1
ATOM 951 C C . ARG A 1 123 ? -12.008 14.625 -27.564 1.00 54.88 123 ARG A C 1
ATOM 953 O O . ARG A 1 123 ? -12.425 15.774 -27.557 1.00 54.88 123 ARG A O 1
ATOM 960 N N . HIS A 1 124 ? -10.770 14.340 -27.976 1.00 54.38 124 HIS A N 1
ATOM 961 C CA . HIS A 1 124 ? -9.797 15.394 -28.334 1.00 54.38 124 HIS A CA 1
ATOM 962 C C . HIS A 1 124 ? -9.326 15.401 -29.802 1.00 54.38 124 HIS A C 1
ATOM 964 O O . HIS A 1 124 ? -8.233 15.874 -30.092 1.00 54.38 124 HIS A O 1
ATOM 970 N N . LYS A 1 125 ? -10.138 14.912 -30.752 1.00 48.72 125 LYS A N 1
ATOM 971 C CA . LYS A 1 125 ? -9.860 15.061 -32.199 1.00 48.72 125 LYS A CA 1
ATOM 972 C C . LYS A 1 125 ? -11.058 15.548 -33.023 1.00 48.72 125 LYS A C 1
ATOM 974 O O . LYS A 1 125 ? -11.286 15.032 -34.110 1.00 48.72 125 LYS A O 1
ATOM 979 N N . GLN A 1 126 ? -11.824 16.516 -32.521 1.00 48.56 126 GLN A N 1
ATOM 980 C CA . GLN A 1 126 ? -12.756 17.295 -33.349 1.00 48.56 126 GLN A CA 1
ATOM 981 C C . GLN A 1 126 ? -12.832 18.735 -32.824 1.00 48.56 126 GLN A C 1
ATOM 983 O O . GLN A 1 126 ? -13.639 19.027 -31.946 1.00 48.56 126 GLN A O 1
ATOM 988 N N . ALA A 1 127 ? -11.941 19.591 -33.324 1.00 49.09 127 ALA A N 1
ATOM 989 C CA . ALA A 1 127 ? -12.117 21.033 -33.509 1.00 49.09 127 ALA A CA 1
ATOM 990 C C . ALA A 1 127 ? -10.995 21.526 -34.430 1.00 49.09 127 ALA A C 1
ATOM 992 O O . ALA A 1 127 ? -9.828 21.172 -34.144 1.00 49.09 127 ALA A O 1
#

InterPro domains:
  IPR013201 Cathepsin propeptide inhibitor domain (I29) [PF08246] (55-111)
  IPR013201 Cathepsin propeptide inhibitor domain (I29) [SM00848] (5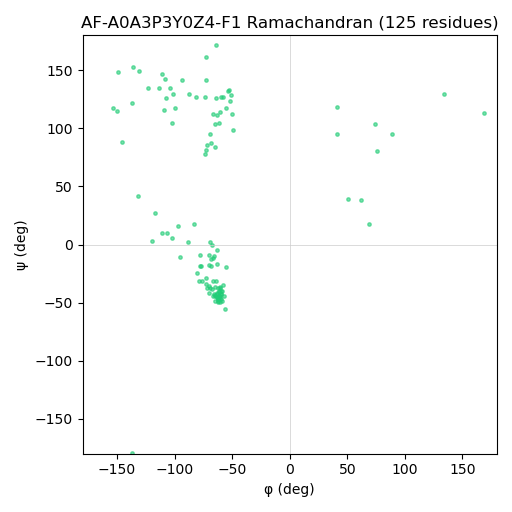5-111)
  IPR038765 Papain-like cysteine peptidase superfamily [SSF54001] (51-116)

Organism: Plasmodiophora brassicae (NCBI:txid37360)

Solvent-accessible surface area (backbone atoms only — not comparable to full-atom values): 8632 Å² total; per-residue (Å²): 143,82,91,80,90,82,82,90,82,85,79,67,72,76,61,58,65,63,56,70,70,56,78,78,66,88,82,79,95,74,86,84,82,83,75,86,74,77,78,81,71,68,77,74,81,52,82,90,38,59,63,58,55,51,46,54,53,51,25,62,76,63,74,56,83,63,98,42,71,68,56,40,55,52,30,51,50,39,28,49,55,46,48,55,50,34,53,53,47,49,70,67,66,56,100,60,81,66,76,92,53,96,60,37,57,46,52,74,66,56,52,58,72,67,63,73,71,74,78,78,80,85,75,82,85,83,130